Protein AF-A0A1U9K4M0-F1 (afdb_monomer)

pLDDT: mean 70.38, std 8.85, range [49.16, 86.69]

Foldseek 3Di:
DDVVVVVVVVVVVVVPPPPPPDQDPLNVVLVVLVVVLVVVLVVLVVCCVCCLQPVPQVVQQPPDDPNHGVSVVCVPVVVVVSVVVSVVVSVVVVVVSVVVSVVVVVVVD

InterPro domains:
  IPR019886 Sodium symporter small subunit [PF13937] (28-101)
  IPR019886 Sodium symporter small subunit [TIGR03647] (30-101)

Sequence (109 aa):
MNTRIASAFIFKREEEVSPVQTLDEKQTSYWKKNLSLIRNLLTIWALISIGGGILFAEPLSRVKFFGVSLSFWIAQQGAIIVFILLILFYAIRMEQLDQAYIRDVMEDR

Organism: NCBI:txid1471761

Structure (mmCIF, N/CA/C/O backbone):
data_AF-A0A1U9K4M0-F1
#
_entry.id   AF-A0A1U9K4M0-F1
#
loop_
_atom_site.group_PDB
_atom_site.id
_atom_site.type_symbol
_atom_site.label_atom_id
_atom_site.label_alt_id
_atom_site.label_comp_id
_atom_site.label_asym_id
_atom_site.label_entity_id
_atom_site.label_seq_id
_atom_site.pdbx_PDB_ins_code
_atom_site.Cartn_x
_atom_site.Cartn_y
_atom_site.Cartn_z
_atom_site.occupancy
_atom_site.B_iso_or_equiv
_atom_site.auth_seq_id
_atom_site.auth_comp_id
_atom_site.auth_asym_id
_atom_site.auth_atom_id
_atom_site.pdbx_PDB_model_num
ATOM 1 N N . MET A 1 1 ? -32.992 40.976 32.754 1.00 56.06 1 MET A N 1
ATOM 2 C CA . MET A 1 1 ? -32.755 39.539 32.493 1.00 56.06 1 MET A CA 1
ATOM 3 C C . MET A 1 1 ? -31.788 39.036 33.554 1.00 56.06 1 MET A C 1
ATOM 5 O O . MET A 1 1 ? -30.732 39.628 33.712 1.00 56.06 1 MET A O 1
ATOM 9 N N . ASN A 1 2 ? -32.215 38.085 34.384 1.00 54.56 2 ASN A N 1
ATOM 10 C CA . ASN A 1 2 ? -31.579 37.768 35.669 1.00 54.56 2 ASN A CA 1
ATOM 11 C C . ASN A 1 2 ? -30.301 36.929 35.452 1.00 54.56 2 ASN A C 1
ATOM 13 O O . ASN A 1 2 ? -30.370 35.886 34.803 1.00 54.56 2 ASN A O 1
ATOM 17 N N . THR A 1 3 ? -29.153 37.342 35.998 1.00 78.69 3 THR A N 1
ATOM 18 C CA . THR A 1 3 ? -27.836 36.675 35.832 1.00 78.69 3 THR A CA 1
ATOM 19 C C . THR A 1 3 ? -27.835 35.199 36.241 1.00 78.69 3 THR A C 1
ATOM 21 O O . THR A 1 3 ? -27.068 34.407 35.703 1.00 78.69 3 THR A O 1
ATOM 24 N N . ARG A 1 4 ? -28.756 34.800 37.124 1.00 75.38 4 ARG A N 1
ATOM 25 C CA . ARG A 1 4 ? -28.931 33.413 37.587 1.00 75.38 4 ARG A CA 1
ATOM 26 C C . ARG A 1 4 ? -29.459 32.461 36.503 1.00 75.38 4 ARG A C 1
ATOM 28 O O . ARG A 1 4 ? -29.170 31.272 36.544 1.00 75.38 4 ARG A O 1
ATOM 35 N N . ILE A 1 5 ? -30.218 32.973 35.529 1.00 72.06 5 ILE A N 1
ATOM 36 C CA . ILE A 1 5 ? -30.756 32.171 34.414 1.00 72.06 5 ILE A CA 1
ATOM 37 C C . ILE A 1 5 ? -29.635 31.867 33.408 1.00 72.06 5 ILE A C 1
ATOM 39 O O . ILE A 1 5 ? -29.537 30.753 32.904 1.00 72.06 5 ILE A O 1
ATOM 43 N N . ALA A 1 6 ? -28.753 32.844 33.161 1.00 74.75 6 ALA A N 1
ATOM 44 C CA . ALA A 1 6 ? -27.608 32.685 32.268 1.00 74.75 6 ALA A CA 1
ATOM 45 C C . ALA A 1 6 ? -26.584 31.684 32.828 1.00 74.75 6 ALA A C 1
ATOM 47 O O . ALA A 1 6 ? -26.130 30.813 32.095 1.00 74.75 6 ALA A O 1
ATOM 48 N N . SER A 1 7 ? -26.280 31.739 34.131 1.00 76.12 7 SER A N 1
ATOM 49 C CA . SER A 1 7 ? -25.374 30.768 34.758 1.00 76.12 7 SER A CA 1
ATOM 50 C C . SER A 1 7 ? -25.948 29.350 34.766 1.00 76.12 7 SER A C 1
ATOM 52 O O . SER A 1 7 ? -25.207 28.413 34.512 1.00 76.12 7 SER A O 1
ATOM 54 N N . ALA A 1 8 ? -27.257 29.176 34.990 1.00 77.88 8 ALA A N 1
ATOM 55 C CA . ALA A 1 8 ? -27.899 27.857 34.955 1.00 77.88 8 ALA A CA 1
ATOM 56 C C . ALA A 1 8 ? -27.948 27.255 33.539 1.00 77.88 8 ALA A C 1
ATOM 58 O O . ALA A 1 8 ? -27.785 26.050 33.377 1.00 77.88 8 ALA A O 1
ATOM 59 N N . PHE A 1 9 ? -28.138 28.085 32.508 1.00 75.19 9 PHE A N 1
ATOM 60 C CA . PHE A 1 9 ? -28.141 27.649 31.109 1.00 75.19 9 PHE A CA 1
ATOM 61 C C . PHE A 1 9 ? -26.739 27.277 30.605 1.00 75.19 9 PHE A C 1
ATOM 63 O O . PHE A 1 9 ? -26.584 26.289 29.894 1.00 75.19 9 PHE A O 1
ATOM 70 N N . ILE A 1 10 ? -25.714 28.041 31.001 1.00 72.06 10 ILE A N 1
ATOM 71 C CA . ILE A 1 10 ? -24.311 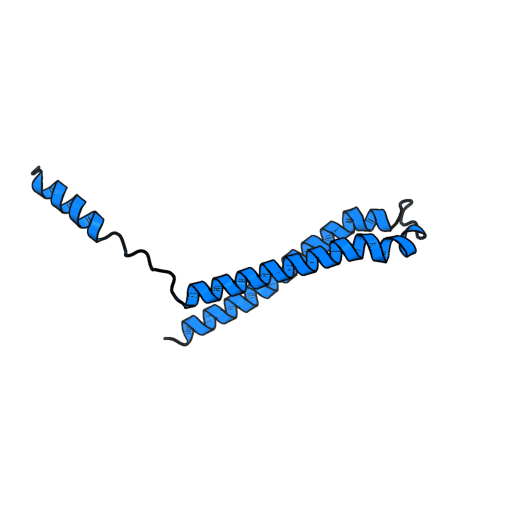27.729 30.693 1.00 72.06 10 ILE A CA 1
ATOM 72 C C . ILE A 1 10 ? -23.843 26.492 31.471 1.00 72.06 10 ILE A C 1
ATOM 74 O O . ILE A 1 10 ? -23.248 25.605 30.875 1.00 72.06 10 ILE A O 1
ATOM 78 N N . PHE A 1 11 ? -24.185 26.383 32.757 1.00 78.19 11 PHE A N 1
ATOM 79 C CA . PHE A 1 11 ? -23.852 25.219 33.584 1.00 78.19 11 PHE A CA 1
ATOM 80 C C . PHE A 1 11 ? -24.506 23.931 33.060 1.00 78.19 11 PHE A C 1
ATOM 82 O O . PHE A 1 11 ? -23.840 22.914 32.907 1.00 78.19 11 PHE A O 1
ATOM 89 N N . LYS A 1 12 ? -25.790 23.988 32.673 1.00 77.00 12 LYS A N 1
ATOM 90 C CA . LYS A 1 12 ? -26.494 22.838 32.084 1.00 77.00 12 LYS A CA 1
ATOM 91 C C . LYS A 1 12 ? -25.936 22.423 30.716 1.00 77.00 12 LYS A C 1
ATOM 93 O O . LYS A 1 12 ? -26.017 21.255 30.355 1.00 77.00 12 LYS A O 1
ATOM 98 N N . ARG A 1 13 ? -25.357 23.359 29.957 1.00 76.25 13 ARG A N 1
ATOM 99 C CA . ARG A 1 13 ? -24.711 23.067 28.670 1.00 76.25 13 ARG A CA 1
ATOM 100 C C . ARG A 1 13 ? -23.414 22.267 28.833 1.00 76.25 13 ARG A C 1
ATOM 102 O O . ARG A 1 13 ? -23.088 21.519 27.921 1.00 76.25 13 ARG A O 1
ATOM 109 N N . GLU A 1 14 ? -22.700 22.399 29.952 1.00 72.75 14 GLU A N 1
ATOM 110 C CA . GLU A 1 14 ? -21.505 21.583 30.223 1.00 72.75 14 GLU A CA 1
ATOM 111 C C . GLU A 1 14 ? -21.852 20.152 30.663 1.00 72.75 14 GLU A C 1
ATOM 113 O O . GLU A 1 14 ? -21.143 19.223 30.293 1.00 72.75 14 GLU A O 1
ATOM 118 N N . GLU A 1 15 ? -22.974 19.947 31.362 1.00 71.50 15 GLU A N 1
ATOM 119 C CA . GLU A 1 15 ? -23.471 18.605 31.724 1.00 71.50 15 GLU A CA 1
ATOM 120 C C . GLU A 1 15 ? -24.010 17.809 30.519 1.00 71.50 15 GLU A C 1
ATOM 122 O O . GLU A 1 15 ? -23.944 16.582 30.512 1.00 71.50 15 GLU A O 1
ATOM 127 N N . GLU A 1 16 ? -24.516 18.488 29.482 1.00 69.12 16 GLU A N 1
ATOM 128 C CA . GLU A 1 16 ? -24.953 17.864 28.220 1.00 69.12 16 GLU A CA 1
ATOM 129 C C . GLU A 1 16 ? -23.816 17.622 27.211 1.00 69.12 16 GLU A C 1
ATOM 131 O O . GLU A 1 16 ? -24.057 17.136 26.099 1.00 69.12 16 GLU A O 1
ATOM 136 N N . VAL A 1 17 ? -22.564 17.923 27.572 1.00 66.06 17 VAL A N 1
ATOM 137 C CA . VAL A 1 17 ? -21.412 17.483 26.781 1.00 66.06 17 VAL A CA 1
ATOM 138 C C . VAL A 1 17 ? -21.333 15.967 26.916 1.00 66.06 17 VAL A C 1
ATOM 140 O O . VAL A 1 17 ? -20.963 15.430 27.957 1.00 66.06 17 VAL A O 1
ATOM 143 N N . SER A 1 18 ? -21.749 15.283 25.850 1.00 59.16 18 SER A N 1
ATOM 144 C CA . SER A 1 18 ? -21.810 13.825 25.774 1.00 59.16 18 SER A CA 1
ATOM 145 C C . SER A 1 18 ? -20.514 13.199 26.302 1.00 59.16 18 SER A C 1
ATOM 147 O O . SER A 1 18 ? -19.436 13.664 25.916 1.00 59.16 18 SER A O 1
ATOM 149 N N . PRO A 1 19 ? -20.581 12.153 27.152 1.00 62.47 19 PRO A N 1
ATOM 150 C CA . PRO A 1 19 ? -19.382 11.465 27.604 1.00 62.47 19 PRO A CA 1
ATOM 151 C C . PRO A 1 19 ? -18.605 11.032 26.364 1.00 62.47 19 PRO A C 1
ATOM 153 O O . PRO A 1 19 ? -19.162 10.381 25.477 1.00 62.47 19 PRO A O 1
ATOM 156 N N . VAL A 1 20 ? -17.338 11.441 26.275 1.00 60.38 20 VAL A N 1
ATOM 157 C CA . VAL A 1 20 ? -16.423 10.942 25.247 1.00 60.38 20 VAL A CA 1
ATOM 158 C C . VAL A 1 20 ? -16.482 9.425 25.349 1.00 60.38 20 VAL A C 1
ATOM 160 O O . VAL A 1 20 ? -16.053 8.869 26.359 1.00 60.38 20 VAL A O 1
ATOM 163 N N . GLN A 1 21 ? -17.086 8.770 24.352 1.00 63.84 21 GLN A N 1
ATOM 164 C CA . GLN A 1 21 ? -17.144 7.316 24.292 1.00 63.84 21 GLN A CA 1
ATOM 165 C C . GLN A 1 21 ? -15.699 6.817 24.332 1.00 63.84 21 GLN A C 1
ATOM 167 O O . GLN A 1 21 ? -14.934 6.998 23.384 1.00 63.84 21 GLN A O 1
ATOM 172 N N . THR A 1 22 ? -15.286 6.280 25.476 1.00 63.50 22 THR A N 1
ATOM 173 C CA . THR A 1 22 ? -13.979 5.656 25.636 1.00 63.50 22 THR A CA 1
ATOM 174 C C . THR A 1 22 ? -13.959 4.445 24.719 1.00 63.50 22 THR A C 1
ATOM 176 O O . THR A 1 22 ? -14.898 3.657 24.774 1.00 63.50 22 THR A O 1
ATOM 179 N N . LEU A 1 23 ? -12.932 4.350 23.869 1.00 57.09 23 LEU A N 1
ATOM 180 C CA . LEU A 1 23 ? -12.786 3.368 22.789 1.00 57.09 23 LEU A CA 1
ATOM 181 C C . LEU A 1 23 ? -13.400 2.008 23.150 1.00 57.09 23 LEU A C 1
ATOM 183 O O . LEU A 1 23 ? -12.833 1.260 23.945 1.00 57.09 23 LEU A O 1
ATOM 187 N N . ASP A 1 24 ? -14.553 1.711 22.555 1.00 69.69 24 ASP A N 1
ATOM 188 C CA . ASP A 1 24 ? -15.246 0.437 22.718 1.00 69.69 24 ASP A CA 1
ATOM 189 C C . ASP A 1 24 ? -14.320 -0.697 22.230 1.00 69.69 24 ASP A C 1
ATOM 191 O O . ASP A 1 24 ? -13.544 -0.512 21.280 1.00 69.69 24 ASP A O 1
ATOM 195 N N . GLU A 1 25 ? -14.347 -1.880 22.851 1.00 60.81 25 GLU A N 1
ATOM 196 C CA . GLU A 1 25 ? -13.433 -2.986 22.495 1.00 60.81 25 GLU A CA 1
ATOM 197 C C . GLU A 1 25 ? -13.517 -3.331 20.992 1.00 60.81 25 GLU A C 1
ATOM 199 O O . GLU A 1 25 ? -12.511 -3.660 20.343 1.00 60.81 25 GLU A O 1
ATOM 204 N N . LYS A 1 26 ? -14.702 -3.126 20.399 1.00 59.75 26 LYS A N 1
ATOM 205 C CA . LYS A 1 26 ? -14.976 -3.261 18.962 1.00 59.75 26 LYS A CA 1
ATOM 206 C C . LYS A 1 26 ? -14.204 -2.248 18.098 1.00 59.75 26 LYS A C 1
ATOM 208 O O . LYS A 1 26 ? -13.682 -2.631 17.047 1.00 59.75 26 LYS A O 1
ATOM 213 N N . GLN A 1 27 ? -14.032 -0.995 18.532 1.00 64.31 27 GLN A N 1
ATOM 214 C CA . GLN A 1 27 ? -13.256 0.022 17.797 1.00 64.31 27 GLN A CA 1
ATOM 215 C C . GLN A 1 27 ? -11.760 -0.321 17.751 1.00 64.31 27 GLN A C 1
ATOM 217 O O . GLN A 1 27 ? -11.099 -0.124 16.727 1.00 64.31 27 GLN A O 1
ATOM 222 N N . THR A 1 28 ? -11.225 -0.906 18.825 1.00 64.12 28 THR A N 1
ATOM 223 C CA . THR A 1 28 ? -9.813 -1.318 18.893 1.00 64.12 28 THR A CA 1
ATOM 224 C C . THR A 1 28 ? -9.521 -2.496 17.956 1.00 64.12 28 THR A C 1
ATOM 226 O O . THR A 1 28 ? -8.476 -2.537 17.296 1.00 64.12 28 THR A O 1
ATOM 229 N N . SER A 1 29 ? -10.457 -3.445 17.849 1.00 65.50 29 SER A N 1
ATOM 230 C CA . SER A 1 29 ? -10.388 -4.553 16.884 1.00 65.50 29 SER A CA 1
ATOM 231 C C . SER A 1 29 ? -10.425 -4.048 15.436 1.00 65.50 29 SER A C 1
ATOM 233 O O . SER A 1 29 ? -9.622 -4.478 14.601 1.00 65.50 29 SER A O 1
ATOM 235 N N . TYR A 1 30 ? -11.286 -3.066 15.150 1.00 64.00 30 TYR A N 1
ATOM 236 C CA . TYR A 1 30 ? -11.384 -2.445 13.828 1.00 64.00 30 TYR A CA 1
ATOM 237 C C . TYR A 1 30 ? -10.090 -1.721 13.430 1.00 64.00 30 TYR A C 1
ATOM 239 O O . TYR A 1 30 ? -9.568 -1.912 12.328 1.00 64.00 30 TYR A O 1
ATOM 247 N N . TRP A 1 31 ? -9.500 -0.974 14.365 1.00 67.31 31 TRP A N 1
ATOM 248 C CA . TRP A 1 31 ? -8.228 -0.284 14.157 1.00 67.31 31 TRP A CA 1
ATOM 249 C C . TRP A 1 31 ? -7.077 -1.246 13.828 1.00 67.31 31 TRP A C 1
ATOM 251 O O . TRP A 1 31 ? -6.338 -1.032 12.863 1.00 67.31 31 TRP A O 1
ATOM 261 N N . LYS A 1 32 ? -6.954 -2.358 14.568 1.00 71.38 32 LYS A N 1
ATOM 262 C CA . LYS A 1 32 ? -5.931 -3.389 14.302 1.00 71.38 32 LYS A CA 1
ATOM 263 C C . LYS A 1 32 ? -6.090 -4.021 12.917 1.00 71.38 32 LYS A C 1
ATOM 265 O O . LYS A 1 32 ? -5.090 -4.288 12.247 1.00 71.38 32 LYS A O 1
ATOM 270 N N . LYS A 1 33 ? -7.328 -4.245 12.468 1.00 72.38 33 LYS A N 1
ATOM 271 C CA . LYS A 1 33 ? -7.617 -4.780 11.129 1.00 72.38 33 LYS A CA 1
ATOM 272 C C . LYS A 1 33 ? -7.196 -3.803 10.028 1.00 72.38 33 LYS A C 1
ATOM 274 O O . LYS A 1 33 ? -6.530 -4.217 9.078 1.00 72.38 33 LYS A O 1
ATOM 279 N N . ASN A 1 34 ? -7.488 -2.513 10.192 1.00 71.25 34 ASN A N 1
ATOM 280 C CA . ASN A 1 34 ? -7.078 -1.482 9.236 1.00 71.25 34 ASN A CA 1
ATOM 281 C C . ASN A 1 34 ? -5.542 -1.351 9.167 1.00 71.25 34 ASN A C 1
ATOM 283 O O . ASN A 1 34 ? -4.955 -1.274 8.089 1.00 71.25 34 ASN A O 1
ATOM 287 N N . LEU A 1 35 ? -4.860 -1.459 10.313 1.00 76.06 35 LEU A N 1
ATOM 288 C CA . LEU A 1 35 ? -3.397 -1.475 10.369 1.00 76.06 35 LEU A CA 1
ATOM 289 C C . LEU A 1 35 ? -2.791 -2.702 9.658 1.00 76.06 35 LEU A C 1
ATOM 291 O O . LEU A 1 35 ? -1.751 -2.592 9.009 1.00 76.06 35 LEU A O 1
ATOM 295 N N . SER A 1 36 ? -3.454 -3.861 9.719 1.00 76.75 36 SER A N 1
ATOM 296 C CA . SER A 1 36 ? -3.046 -5.069 8.986 1.00 76.75 36 SER A CA 1
ATOM 297 C C . SER A 1 36 ? -3.163 -4.894 7.465 1.00 76.75 36 SER A C 1
ATOM 299 O O . SER A 1 36 ? -2.292 -5.361 6.727 1.00 76.75 36 SER A O 1
ATOM 301 N N . LEU A 1 37 ? -4.183 -4.168 6.985 1.00 75.62 37 LEU A N 1
ATOM 302 C CA . LEU A 1 37 ? -4.299 -3.804 5.568 1.00 75.62 37 LEU A CA 1
ATOM 303 C C . LEU A 1 37 ? -3.138 -2.918 5.120 1.00 75.62 37 LEU A C 1
ATOM 305 O O . LEU A 1 37 ? -2.487 -3.231 4.124 1.00 75.62 37 LEU A O 1
ATOM 309 N N . ILE A 1 38 ? -2.851 -1.854 5.876 1.00 78.81 38 ILE A N 1
ATOM 310 C CA . ILE A 1 38 ? -1.746 -0.932 5.581 1.00 78.81 38 ILE A CA 1
ATOM 311 C C . ILE A 1 38 ? -0.411 -1.686 5.586 1.00 78.81 38 ILE A C 1
ATOM 313 O O . ILE A 1 38 ? 0.391 -1.527 4.668 1.00 78.81 38 ILE A O 1
ATOM 317 N N . ARG A 1 39 ? -0.189 -2.571 6.569 1.00 80.56 39 ARG A N 1
ATOM 318 C CA . ARG A 1 39 ? 1.005 -3.426 6.633 1.00 80.56 39 ARG A CA 1
ATOM 319 C C . ARG A 1 39 ? 1.145 -4.289 5.380 1.00 80.56 39 ARG A C 1
ATOM 321 O O . ARG A 1 39 ? 2.224 -4.334 4.803 1.00 80.56 39 ARG A O 1
ATOM 328 N N . ASN A 1 40 ? 0.075 -4.955 4.946 1.00 78.81 40 ASN A N 1
ATOM 329 C CA . ASN A 1 40 ? 0.115 -5.793 3.746 1.00 78.81 40 ASN A CA 1
ATOM 330 C C . ASN A 1 40 ? 0.384 -4.958 2.485 1.00 78.81 40 ASN A C 1
ATOM 332 O O . ASN A 1 40 ? 1.145 -5.391 1.621 1.00 78.81 40 ASN A O 1
ATOM 336 N N . LEU A 1 41 ? -0.187 -3.752 2.400 1.00 79.12 41 LEU A N 1
ATOM 337 C CA . LEU A 1 41 ? 0.062 -2.818 1.303 1.00 79.12 41 LEU A CA 1
ATOM 338 C C . LEU A 1 41 ? 1.542 -2.417 1.243 1.00 79.12 41 LEU A C 1
ATOM 340 O O . LEU A 1 41 ? 2.149 -2.468 0.177 1.00 79.12 41 LEU A O 1
ATOM 344 N N . LEU A 1 42 ? 2.143 -2.111 2.397 1.00 82.19 42 LEU A N 1
ATOM 345 C CA . LEU A 1 42 ? 3.570 -1.806 2.523 1.00 82.19 42 LEU A CA 1
ATOM 346 C C . LEU A 1 42 ? 4.454 -3.004 2.161 1.00 82.19 42 LEU A C 1
ATOM 348 O O . LEU A 1 42 ? 5.470 -2.829 1.493 1.00 82.19 42 LEU A O 1
ATOM 352 N N . THR A 1 43 ? 4.070 -4.224 2.552 1.00 82.06 43 THR A N 1
ATOM 353 C CA . THR A 1 43 ? 4.798 -5.444 2.175 1.00 82.06 43 THR A CA 1
ATOM 354 C C . THR A 1 43 ? 4.783 -5.660 0.664 1.00 82.06 43 THR A C 1
ATOM 356 O O . THR A 1 43 ? 5.834 -5.901 0.077 1.00 82.06 43 THR A O 1
ATOM 359 N N . ILE A 1 44 ? 3.622 -5.540 0.014 1.00 80.06 44 ILE A N 1
ATOM 360 C CA . ILE A 1 44 ? 3.502 -5.707 -1.443 1.00 80.06 44 ILE A CA 1
ATOM 361 C C . ILE A 1 44 ? 4.266 -4.599 -2.168 1.00 80.06 44 ILE A C 1
ATOM 363 O O . ILE A 1 44 ? 5.022 -4.878 -3.095 1.00 80.06 44 ILE A O 1
ATOM 367 N N . TRP A 1 45 ? 4.124 -3.354 -1.720 1.00 82.19 45 TRP A N 1
ATOM 368 C CA . TRP A 1 45 ? 4.863 -2.225 -2.275 1.00 82.19 45 TRP A CA 1
ATOM 369 C C . TRP A 1 45 ? 6.383 -2.432 -2.183 1.00 82.19 45 TRP A C 1
ATOM 371 O O . TRP A 1 45 ? 7.091 -2.215 -3.168 1.00 82.19 45 TRP A O 1
ATOM 381 N N . ALA A 1 46 ? 6.885 -2.922 -1.045 1.00 81.94 46 ALA A N 1
ATOM 382 C CA . ALA A 1 46 ? 8.301 -3.238 -0.866 1.00 81.94 46 ALA A CA 1
ATOM 383 C C . ALA A 1 46 ? 8.749 -4.393 -1.777 1.00 81.94 46 ALA A C 1
ATOM 385 O O . ALA A 1 46 ? 9.777 -4.281 -2.443 1.00 81.94 46 ALA A O 1
ATOM 386 N N . LEU A 1 47 ? 7.960 -5.469 -1.870 1.00 79.19 47 LEU A N 1
ATOM 387 C CA . LEU A 1 47 ? 8.239 -6.600 -2.761 1.00 79.19 47 LEU A CA 1
ATOM 388 C C . LEU A 1 47 ? 8.303 -6.176 -4.228 1.00 79.19 47 LEU A C 1
ATOM 390 O O . LEU A 1 47 ? 9.183 -6.637 -4.947 1.00 79.19 47 LEU A O 1
ATOM 394 N N . ILE A 1 48 ? 7.412 -5.290 -4.676 1.00 74.12 48 ILE A N 1
ATOM 395 C CA . ILE A 1 48 ? 7.412 -4.808 -6.060 1.00 74.12 48 ILE A CA 1
ATOM 396 C C . ILE A 1 48 ? 8.558 -3.824 -6.304 1.00 74.12 48 ILE A C 1
ATOM 398 O O . ILE A 1 48 ? 9.216 -3.914 -7.337 1.00 74.12 48 ILE A O 1
ATOM 402 N N . SER A 1 49 ? 8.854 -2.934 -5.355 1.00 75.81 49 SER A N 1
ATOM 403 C CA . SER A 1 49 ? 9.984 -2.000 -5.474 1.00 75.81 49 SER A CA 1
ATOM 404 C C . SER A 1 49 ? 11.322 -2.744 -5.573 1.00 75.81 49 SER A C 1
ATOM 406 O O . SER A 1 49 ? 12.170 -2.398 -6.391 1.00 75.81 49 SER A O 1
ATOM 408 N N . ILE A 1 50 ? 11.489 -3.817 -4.792 1.00 72.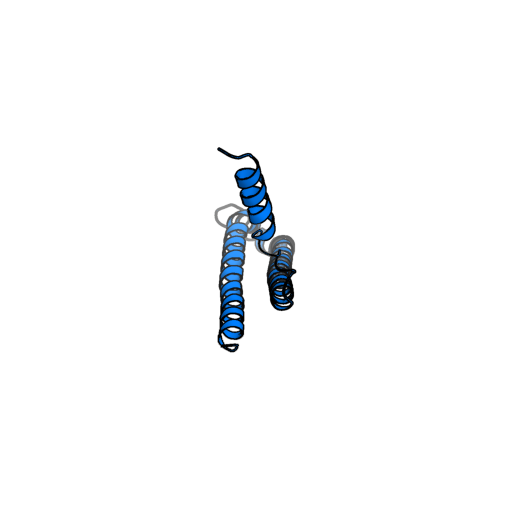62 50 ILE A N 1
ATOM 409 C CA . ILE A 1 50 ? 12.689 -4.666 -4.804 1.00 72.62 50 ILE A CA 1
ATOM 410 C C . ILE A 1 50 ? 12.682 -5.605 -6.025 1.00 72.62 50 ILE A C 1
ATOM 412 O O . ILE A 1 50 ? 13.679 -5.709 -6.739 1.00 72.62 50 ILE A O 1
ATOM 416 N N . GLY A 1 51 ? 11.557 -6.262 -6.315 1.00 69.75 51 GLY A N 1
ATOM 417 C CA . GLY A 1 51 ? 11.417 -7.245 -7.396 1.00 69.75 51 GLY A CA 1
ATOM 418 C C . GLY A 1 51 ? 11.443 -6.643 -8.804 1.00 69.75 51 GLY A C 1
ATOM 419 O O . GLY A 1 51 ? 12.049 -7.220 -9.707 1.00 69.75 51 GLY A O 1
ATOM 420 N N . GLY A 1 52 ? 10.848 -5.463 -8.989 1.00 65.06 52 GLY A N 1
ATOM 421 C CA . GLY A 1 52 ? 10.865 -4.718 -10.250 1.00 65.06 52 GLY A CA 1
ATOM 422 C C . GLY A 1 52 ? 12.210 -4.049 -10.543 1.00 65.06 52 GLY A C 1
ATOM 423 O O . GLY A 1 52 ? 12.570 -3.900 -11.708 1.00 65.06 52 GLY A O 1
ATOM 424 N N . GLY A 1 53 ? 12.971 -3.693 -9.502 1.00 60.47 53 GLY A N 1
ATOM 425 C CA . GLY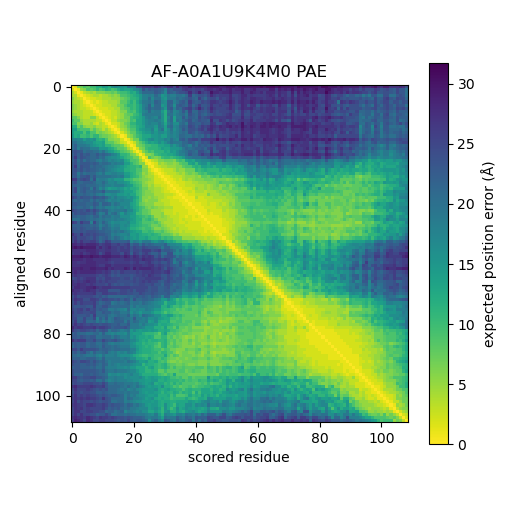 A 1 53 ? 14.280 -3.049 -9.634 1.00 60.47 53 GLY A CA 1
ATOM 426 C C . GLY A 1 53 ? 15.457 -4.014 -9.809 1.00 60.47 53 GLY A C 1
ATOM 427 O O . GLY A 1 53 ? 16.382 -3.697 -10.550 1.00 60.47 53 GLY A O 1
ATOM 428 N N . ILE A 1 54 ? 15.443 -5.180 -9.149 1.00 59.22 54 ILE A N 1
ATOM 429 C CA . ILE A 1 54 ? 16.628 -6.059 -9.051 1.00 59.22 54 ILE A CA 1
ATOM 430 C C . ILE A 1 54 ? 16.481 -7.356 -9.857 1.00 59.22 54 ILE A C 1
ATOM 432 O O . ILE A 1 54 ? 17.426 -7.769 -10.519 1.00 59.22 54 ILE A O 1
ATOM 436 N N . LEU A 1 55 ? 15.305 -7.993 -9.856 1.00 58.25 55 LEU A N 1
ATOM 437 C CA . LEU A 1 55 ? 15.129 -9.338 -10.431 1.00 58.25 55 LEU A CA 1
ATOM 438 C C . LEU A 1 55 ? 14.802 -9.318 -11.934 1.00 58.25 55 LEU A C 1
ATOM 440 O O . LEU A 1 55 ? 15.195 -10.216 -12.673 1.00 58.25 55 LEU A O 1
ATOM 444 N N . PHE A 1 56 ? 14.120 -8.269 -12.404 1.00 54.41 56 PHE A N 1
ATOM 445 C CA . PHE A 1 56 ? 13.762 -8.100 -13.819 1.00 54.41 56 PHE A CA 1
ATOM 446 C C . PHE A 1 56 ? 14.733 -7.210 -14.609 1.00 54.41 56 PHE A C 1
ATOM 448 O O . PHE A 1 56 ? 14.679 -7.209 -15.838 1.00 54.41 56 PHE A O 1
ATOM 455 N N . ALA A 1 57 ? 15.643 -6.484 -13.952 1.00 55.38 57 ALA A N 1
ATOM 456 C CA . ALA A 1 57 ? 16.542 -5.544 -14.624 1.00 55.38 57 ALA A CA 1
ATOM 457 C C . ALA A 1 57 ? 17.588 -6.229 -15.526 1.00 55.38 57 ALA A C 1
ATOM 459 O O . ALA A 1 57 ? 17.872 -5.723 -16.615 1.00 55.38 57 ALA A O 1
ATOM 460 N N . GLU A 1 58 ? 18.119 -7.388 -15.122 1.00 55.56 58 GLU A N 1
ATOM 461 C CA . GLU A 1 58 ? 19.162 -8.109 -15.868 1.00 55.56 58 GLU A CA 1
ATOM 462 C C . GLU A 1 58 ? 18.682 -8.759 -17.184 1.00 55.56 58 GLU A C 1
ATOM 464 O O . GLU A 1 58 ? 19.337 -8.547 -18.213 1.00 55.56 58 GLU A O 1
ATOM 469 N N . PRO A 1 59 ? 17.560 -9.512 -17.234 1.00 59.06 59 PRO A N 1
ATOM 470 C CA . PRO A 1 59 ? 17.087 -10.094 -18.492 1.00 59.06 59 PRO A CA 1
ATOM 471 C C . PRO A 1 59 ? 16.412 -9.070 -19.425 1.00 59.06 59 PRO A C 1
ATOM 473 O O . PRO A 1 59 ? 16.544 -9.194 -20.644 1.00 59.06 59 PRO A O 1
ATOM 476 N N . LEU A 1 60 ? 15.742 -8.029 -18.902 1.00 54.66 60 LEU A N 1
ATOM 477 C CA . LEU A 1 60 ? 15.015 -7.045 -19.728 1.00 54.66 60 LEU A CA 1
ATOM 478 C C . LEU A 1 60 ? 15.897 -5.933 -20.305 1.00 54.66 60 LEU A C 1
ATOM 480 O O . LEU A 1 60 ? 15.530 -5.357 -21.326 1.00 54.66 60 LEU A O 1
ATOM 484 N N . SER A 1 61 ? 17.068 -5.653 -19.722 1.00 54.19 61 SER A N 1
ATOM 485 C CA . SER A 1 61 ? 18.025 -4.683 -20.287 1.00 54.19 61 SER A CA 1
ATOM 486 C C . SER A 1 61 ? 18.487 -5.070 -21.705 1.00 54.19 61 SER A C 1
ATOM 488 O O . SER A 1 61 ? 18.832 -4.210 -22.516 1.00 54.19 61 SER A O 1
ATOM 490 N N . ARG A 1 62 ? 18.425 -6.365 -22.053 1.00 58.78 62 ARG A N 1
ATOM 491 C CA . ARG A 1 62 ? 18.766 -6.864 -23.397 1.00 58.78 62 ARG A CA 1
ATOM 492 C C . ARG A 1 62 ? 17.659 -6.652 -24.431 1.00 58.78 62 ARG A C 1
ATOM 494 O O . ARG A 1 62 ? 17.947 -6.683 -25.624 1.00 58.78 62 ARG A O 1
ATOM 501 N N . VAL A 1 63 ? 16.414 -6.429 -24.004 1.00 62.28 63 VAL A N 1
ATOM 502 C CA . VAL A 1 63 ? 15.263 -6.265 -24.900 1.00 62.28 63 VAL A CA 1
ATOM 503 C C . VAL A 1 63 ? 14.916 -4.782 -24.987 1.00 62.28 63 VAL A C 1
ATOM 505 O O . VAL A 1 63 ? 14.401 -4.179 -24.046 1.00 62.28 63 VAL A O 1
ATOM 508 N N . LYS A 1 64 ? 15.219 -4.170 -26.135 1.00 64.44 64 LYS A N 1
ATOM 509 C CA . LYS A 1 64 ? 14.832 -2.785 -26.417 1.00 64.44 64 LYS A CA 1
ATOM 510 C C . LYS A 1 64 ? 13.373 -2.756 -26.850 1.00 64.44 64 LYS A C 1
ATOM 512 O O . LYS A 1 64 ? 13.021 -3.350 -27.866 1.00 64.44 64 LYS A O 1
ATOM 517 N N . PHE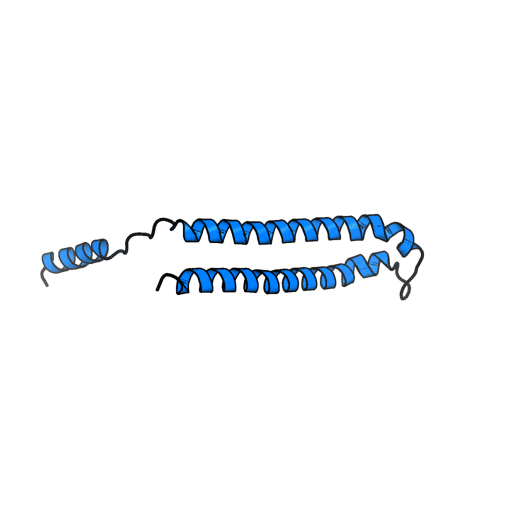 A 1 65 ? 12.540 -2.042 -26.105 1.00 65.81 65 PHE A N 1
ATOM 518 C CA . PHE A 1 65 ? 11.149 -1.798 -26.468 1.00 65.81 65 PHE A CA 1
ATOM 519 C C . PHE A 1 65 ? 11.041 -0.347 -26.932 1.00 65.81 65 PHE A C 1
ATOM 521 O O . PHE A 1 65 ? 11.415 0.566 -26.200 1.00 65.81 65 PHE A O 1
ATOM 528 N N . PHE A 1 66 ? 10.602 -0.121 -28.173 1.00 67.25 66 PHE A N 1
ATOM 529 C CA . PHE A 1 66 ? 10.450 1.231 -28.736 1.00 67.25 66 PHE A CA 1
ATOM 530 C C . PHE A 1 66 ? 11.730 2.106 -28.759 1.00 67.25 66 PHE A C 1
ATOM 532 O O . PHE A 1 66 ? 11.651 3.325 -28.870 1.00 67.25 66 PHE A O 1
ATOM 539 N N . GLY A 1 67 ? 12.922 1.500 -28.678 1.00 70.88 67 GLY A N 1
ATOM 540 C CA . GLY A 1 67 ? 14.209 2.215 -28.679 1.00 70.88 67 GLY A CA 1
ATOM 541 C C . GLY A 1 67 ? 14.765 2.566 -27.292 1.00 70.88 67 GLY A C 1
ATOM 542 O O . GLY A 1 67 ? 15.902 3.024 -27.204 1.00 70.88 67 GLY A O 1
ATOM 543 N N . VAL A 1 68 ? 14.026 2.276 -26.215 1.00 69.38 68 VAL A N 1
ATOM 544 C CA . VAL A 1 68 ? 14.466 2.422 -24.816 1.00 69.38 68 VAL A CA 1
ATOM 545 C C . VAL A 1 68 ? 14.567 1.058 -24.128 1.00 69.38 68 VAL A C 1
ATOM 547 O O . VAL A 1 68 ? 13.953 0.078 -24.559 1.00 69.38 68 VAL A O 1
ATOM 550 N N . SER A 1 69 ? 15.375 0.960 -23.070 1.00 71.94 69 SER A N 1
ATOM 551 C CA . SER A 1 69 ? 15.475 -0.275 -22.283 1.00 71.94 69 SER A CA 1
ATOM 552 C C . SER A 1 69 ? 14.115 -0.593 -21.664 1.00 71.94 69 SER A C 1
ATOM 554 O O . SER A 1 69 ? 13.512 0.269 -21.027 1.00 71.94 69 SER A O 1
ATOM 556 N N . LEU A 1 70 ? 13.628 -1.826 -21.808 1.00 72.38 70 LEU A N 1
ATOM 557 C CA . LEU A 1 70 ? 12.335 -2.239 -21.247 1.00 72.38 70 LEU A CA 1
ATOM 558 C C . LEU A 1 70 ? 12.286 -2.059 -19.715 1.00 72.38 70 LEU A C 1
ATOM 560 O O . LEU A 1 70 ? 11.250 -1.703 -19.160 1.00 72.38 70 LEU A O 1
ATOM 564 N N . SER A 1 71 ? 13.436 -2.176 -19.048 1.00 70.62 71 SER A N 1
ATOM 565 C CA . SER A 1 71 ? 13.628 -1.840 -17.633 1.00 70.62 71 SER A CA 1
ATOM 566 C C . SER A 1 71 ? 13.239 -0.388 -17.310 1.00 70.62 71 SER A C 1
ATOM 568 O O . SER A 1 71 ? 12.644 -0.123 -16.271 1.00 70.62 71 SER A O 1
ATOM 570 N N . PHE A 1 72 ? 13.524 0.553 -18.217 1.00 73.00 72 PHE A N 1
ATOM 571 C CA . PHE A 1 72 ? 13.169 1.966 -18.067 1.00 73.00 72 PHE A CA 1
ATOM 572 C C . PHE A 1 72 ? 11.662 2.200 -18.251 1.00 73.00 72 PHE A C 1
ATOM 574 O O . PHE A 1 72 ? 11.055 2.966 -17.508 1.00 73.00 72 PHE A O 1
ATOM 581 N N . TRP A 1 73 ? 11.029 1.490 -19.191 1.00 76.81 73 TRP A N 1
ATOM 582 C CA . TRP A 1 73 ? 9.577 1.558 -19.389 1.00 76.81 73 TRP A CA 1
ATOM 583 C C . TRP A 1 73 ? 8.805 1.033 -18.169 1.00 76.81 73 TRP A C 1
ATOM 585 O O . TRP A 1 73 ? 7.847 1.667 -17.727 1.00 76.81 73 TRP A O 1
ATOM 595 N N . ILE A 1 74 ? 9.255 -0.076 -17.570 1.00 74.50 74 ILE A N 1
ATOM 596 C CA . ILE A 1 74 ? 8.663 -0.612 -16.333 1.00 74.50 74 ILE A CA 1
ATOM 597 C C . ILE A 1 74 ? 8.903 0.337 -15.152 1.00 74.50 74 ILE A C 1
ATOM 599 O O . ILE A 1 74 ? 7.995 0.537 -14.349 1.00 74.50 74 ILE A O 1
ATOM 603 N N . ALA A 1 75 ? 10.074 0.974 -15.067 1.00 76.31 75 ALA A N 1
ATOM 604 C CA . ALA A 1 75 ? 10.349 1.943 -14.009 1.00 76.31 75 ALA A CA 1
ATOM 605 C C . ALA A 1 75 ? 9.354 3.119 -14.009 1.00 76.31 75 ALA A C 1
ATOM 607 O O . ALA A 1 75 ? 8.997 3.614 -12.945 1.00 76.31 75 ALA A O 1
ATOM 608 N N . GLN A 1 76 ? 8.881 3.544 -15.186 1.00 76.00 76 GLN A N 1
ATOM 609 C CA . GLN A 1 76 ? 7.985 4.694 -15.324 1.00 76.00 76 GLN A CA 1
ATOM 610 C C . GLN A 1 76 ? 6.503 4.284 -15.397 1.00 76.00 76 GLN A C 1
ATOM 612 O O . GLN A 1 76 ? 5.709 4.651 -14.533 1.00 76.00 76 GLN A O 1
ATOM 617 N N . GLN A 1 77 ? 6.129 3.489 -16.404 1.00 80.50 77 GLN A N 1
ATOM 618 C CA . GLN A 1 77 ? 4.742 3.074 -16.642 1.00 80.50 77 GLN A CA 1
ATOM 619 C C . GLN A 1 77 ? 4.360 1.807 -15.868 1.00 80.50 77 GLN A C 1
ATOM 621 O O . GLN A 1 77 ? 3.204 1.618 -15.492 1.00 80.50 77 GLN A O 1
ATOM 626 N N . GLY A 1 78 ? 5.329 0.946 -15.559 1.00 80.81 78 GLY A N 1
ATOM 627 C CA . GLY A 1 78 ? 5.087 -0.193 -14.673 1.00 80.81 78 GLY A CA 1
ATOM 628 C C . GLY A 1 78 ? 4.766 0.256 -13.245 1.00 80.81 78 GLY A C 1
ATOM 629 O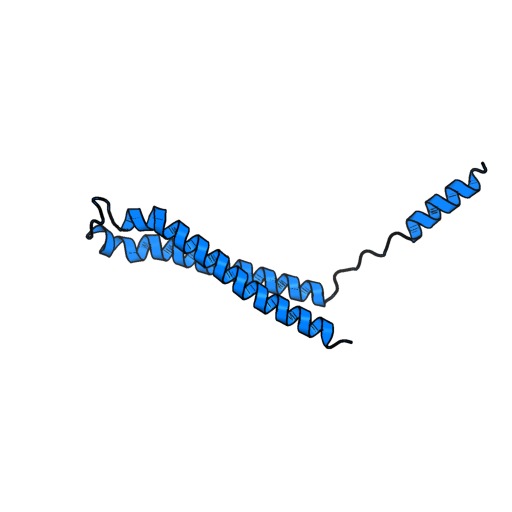 O . GLY A 1 78 ? 3.856 -0.296 -12.629 1.00 80.81 78 GLY A O 1
ATOM 630 N N . ALA A 1 79 ? 5.427 1.309 -12.751 1.00 81.00 79 ALA A N 1
ATOM 631 C CA . ALA A 1 79 ? 5.164 1.866 -11.425 1.00 81.00 79 ALA A CA 1
ATOM 632 C C . ALA A 1 79 ? 3.715 2.357 -11.268 1.00 81.00 79 ALA A C 1
ATOM 634 O O . ALA A 1 79 ? 3.087 2.082 -10.245 1.00 81.00 79 ALA A O 1
ATOM 635 N N . ILE A 1 80 ? 3.151 3.024 -12.282 1.00 85.06 80 ILE A N 1
ATOM 636 C CA . ILE A 1 80 ? 1.769 3.513 -12.197 1.00 85.06 80 ILE A CA 1
ATOM 637 C C . ILE A 1 80 ? 0.737 2.382 -12.269 1.00 85.06 80 ILE A C 1
ATOM 639 O O . ILE A 1 80 ? -0.234 2.400 -11.516 1.00 85.06 80 ILE A O 1
ATOM 643 N N . ILE A 1 81 ? 0.964 1.352 -13.093 1.00 83.88 81 ILE A N 1
ATOM 644 C CA . ILE A 1 81 ? 0.084 0.171 -13.154 1.00 83.88 81 ILE A CA 1
ATOM 645 C C . ILE A 1 81 ? 0.089 -0.566 -11.811 1.00 83.88 81 ILE A C 1
ATOM 647 O O . ILE A 1 81 ? -0.968 -0.907 -11.280 1.00 83.88 81 ILE A O 1
ATOM 651 N N . VAL A 1 82 ? 1.274 -0.762 -11.229 1.00 81.62 82 VAL A N 1
ATOM 652 C CA . VAL A 1 82 ? 1.441 -1.338 -9.889 1.00 81.62 82 VAL A CA 1
ATOM 653 C C . VAL A 1 82 ? 0.686 -0.523 -8.845 1.00 81.62 82 VAL A C 1
ATOM 655 O O . VAL A 1 82 ? -0.022 -1.089 -8.013 1.00 81.62 82 VAL A O 1
ATOM 658 N N . PHE A 1 83 ? 0.811 0.802 -8.896 1.00 82.12 83 PHE A N 1
ATOM 659 C CA . PHE A 1 83 ? 0.145 1.701 -7.963 1.00 82.12 83 PHE A CA 1
ATOM 660 C C . PHE A 1 83 ? -1.384 1.585 -8.044 1.00 82.12 83 PHE A C 1
ATOM 662 O O . PHE A 1 83 ? -2.046 1.457 -7.016 1.00 82.12 83 PHE A O 1
ATOM 669 N N . ILE A 1 84 ? -1.949 1.532 -9.253 1.00 86.69 84 ILE A N 1
ATOM 670 C CA . ILE A 1 84 ? -3.392 1.325 -9.459 1.00 86.69 84 ILE A CA 1
ATOM 671 C C . ILE A 1 84 ? -3.835 -0.043 -8.920 1.00 86.69 84 ILE A C 1
ATOM 673 O O . ILE A 1 84 ? -4.850 -0.126 -8.228 1.00 86.69 84 ILE A O 1
A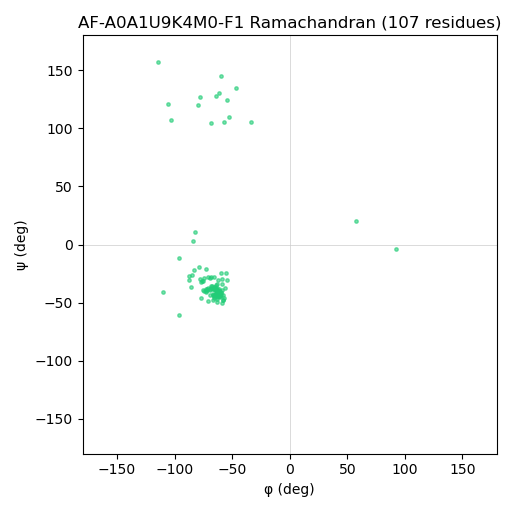TOM 677 N N . LEU A 1 85 ? -3.073 -1.111 -9.182 1.00 83.31 85 LEU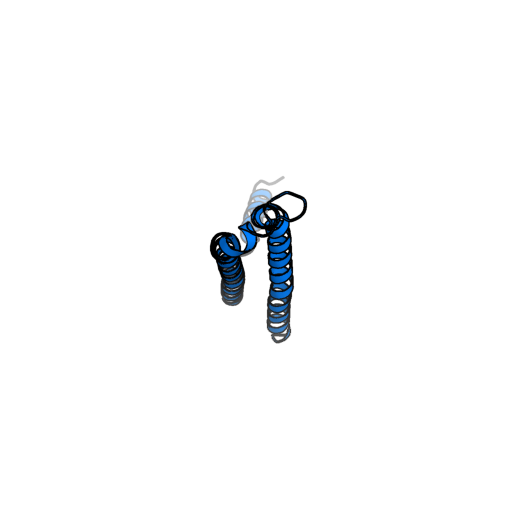 A N 1
ATOM 678 C CA . LEU A 1 85 ? -3.374 -2.451 -8.665 1.00 83.31 85 LEU A CA 1
ATOM 679 C C . LEU A 1 85 ? -3.362 -2.500 -7.131 1.00 83.31 85 LEU A C 1
ATOM 681 O O . LEU A 1 85 ? -4.236 -3.130 -6.539 1.00 83.31 85 LEU A O 1
ATOM 685 N N . LEU A 1 86 ? -2.415 -1.814 -6.485 1.00 82.69 86 LEU A N 1
ATOM 686 C CA . LEU A 1 86 ? -2.357 -1.669 -5.026 1.00 82.69 86 LEU A CA 1
ATOM 687 C C . LEU A 1 86 ? -3.615 -0.979 -4.478 1.00 82.69 86 LEU A C 1
ATOM 689 O O . LEU A 1 86 ? -4.188 -1.454 -3.496 1.00 82.69 86 LEU A O 1
ATOM 693 N N . ILE A 1 87 ? -4.075 0.096 -5.125 1.00 83.56 87 ILE A N 1
ATOM 694 C CA . ILE A 1 87 ? -5.296 0.814 -4.723 1.00 83.56 87 ILE A CA 1
ATOM 695 C C . ILE A 1 87 ? -6.540 -0.066 -4.904 1.00 83.56 87 ILE A C 1
ATOM 697 O O . ILE A 1 87 ? -7.361 -0.152 -3.992 1.00 83.56 87 ILE A O 1
ATOM 701 N N . LEU A 1 88 ? -6.679 -0.758 -6.040 1.00 82.31 88 LEU A N 1
ATOM 702 C CA . LEU A 1 88 ? -7.808 -1.667 -6.280 1.00 82.31 88 LEU A CA 1
ATOM 703 C C . LEU A 1 88 ? -7.821 -2.832 -5.284 1.00 82.31 88 LEU A C 1
ATOM 705 O O . LEU A 1 88 ? -8.869 -3.174 -4.741 1.00 82.31 88 LEU A O 1
ATOM 709 N N . PHE A 1 89 ? -6.656 -3.417 -4.999 1.00 81.38 89 PHE A N 1
ATOM 710 C CA . PHE A 1 89 ? -6.530 -4.477 -4.004 1.00 81.38 89 PHE A CA 1
ATOM 711 C C . PHE A 1 89 ? -6.931 -3.996 -2.605 1.00 81.38 89 PHE A C 1
ATOM 713 O O . PHE A 1 89 ? -7.639 -4.707 -1.890 1.00 81.38 89 PHE A O 1
ATOM 720 N N . TYR A 1 90 ? -6.517 -2.784 -2.224 1.00 79.12 90 TYR A N 1
ATOM 721 C CA . TYR A 1 90 ? -6.964 -2.152 -0.986 1.00 79.12 90 TYR A CA 1
ATOM 722 C C . TYR A 1 90 ? -8.488 -1.996 -0.953 1.00 79.12 90 TYR A C 1
ATOM 724 O O . TYR A 1 90 ? -9.103 -2.436 0.015 1.00 79.12 90 TYR A O 1
ATOM 732 N N . ALA A 1 91 ? -9.096 -1.443 -2.008 1.00 78.06 91 ALA A N 1
ATOM 733 C CA . ALA A 1 91 ? -10.538 -1.198 -2.069 1.00 78.06 91 ALA A CA 1
ATOM 734 C C . ALA A 1 91 ? -11.354 -2.491 -1.889 1.00 78.06 91 ALA A C 1
ATOM 736 O O . ALA A 1 91 ? -12.231 -2.552 -1.030 1.00 78.06 91 ALA A O 1
ATOM 737 N N . ILE A 1 92 ? -10.989 -3.562 -2.605 1.00 75.12 92 ILE A N 1
ATOM 738 C CA . ILE A 1 92 ? -11.654 -4.875 -2.496 1.00 75.12 92 ILE A CA 1
ATOM 739 C C . ILE A 1 92 ? -11.519 -5.451 -1.079 1.00 75.12 92 ILE A C 1
ATOM 741 O O . ILE A 1 92 ? -12.448 -6.055 -0.541 1.00 75.12 92 ILE A O 1
ATOM 745 N N . ARG A 1 93 ? -10.351 -5.292 -0.448 1.00 72.75 93 ARG A N 1
ATOM 746 C CA . ARG A 1 93 ? -10.120 -5.805 0.909 1.00 72.75 93 ARG A CA 1
ATOM 747 C C . ARG A 1 93 ? -10.792 -4.968 1.991 1.00 72.75 93 ARG A C 1
ATOM 749 O O . ARG A 1 93 ? -11.182 -5.531 3.012 1.00 72.75 93 ARG A O 1
ATOM 756 N N . MET A 1 94 ? -10.934 -3.665 1.776 1.00 71.25 94 MET A N 1
ATOM 757 C CA . MET A 1 94 ? -11.690 -2.781 2.656 1.00 71.25 94 MET A CA 1
ATOM 758 C C . MET A 1 94 ? -13.167 -3.180 2.663 1.00 71.25 94 MET A C 1
ATOM 760 O O . MET A 1 94 ? -13.746 -3.307 3.734 1.00 71.25 94 MET A O 1
ATOM 764 N N . GLU A 1 95 ? -13.732 -3.501 1.498 1.00 69.00 95 GLU A N 1
ATOM 765 C CA . GLU A 1 95 ? -15.126 -3.937 1.376 1.00 69.00 95 GLU A CA 1
ATOM 766 C C . GLU A 1 95 ? -15.404 -5.256 2.119 1.00 69.00 95 GLU A C 1
ATOM 768 O O . GLU A 1 95 ? -16.424 -5.390 2.788 1.00 69.00 95 GLU A O 1
ATOM 773 N N . GLN A 1 96 ? -14.464 -6.209 2.116 1.00 69.69 96 GLN A N 1
ATOM 774 C CA . GLN A 1 96 ? -14.592 -7.441 2.915 1.00 69.69 96 GLN A CA 1
ATOM 775 C C . GLN A 1 96 ? -14.577 -7.182 4.429 1.00 69.69 96 GLN A C 1
ATOM 777 O O . GLN A 1 96 ? -15.264 -7.867 5.189 1.00 69.69 96 GLN A O 1
ATOM 782 N N . LEU A 1 97 ? -13.776 -6.215 4.878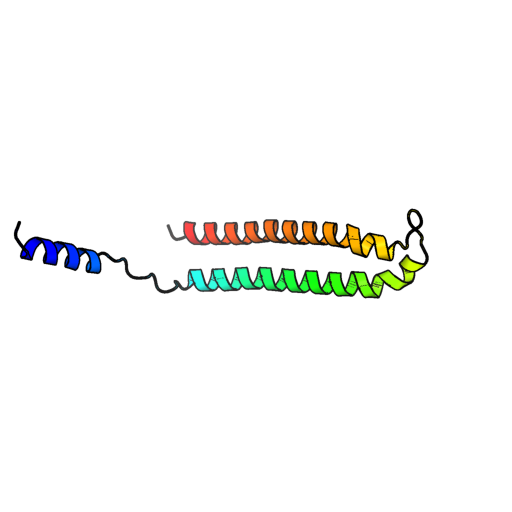 1.00 67.06 97 LEU A N 1
ATOM 783 C CA . LEU A 1 97 ? -13.694 -5.831 6.286 1.00 67.06 97 LEU A CA 1
ATOM 784 C C . LEU A 1 97 ? -14.936 -5.074 6.748 1.00 67.06 97 LEU A C 1
ATOM 786 O O . LEU A 1 97 ? -15.430 -5.343 7.844 1.00 67.06 97 LEU A O 1
ATOM 790 N N . ASP A 1 98 ? -15.453 -4.199 5.892 1.00 66.75 98 ASP A N 1
ATOM 791 C CA . ASP A 1 98 ? -16.664 -3.430 6.147 1.00 66.75 98 ASP A CA 1
ATOM 792 C C . ASP A 1 98 ? -17.892 -4.348 6.202 1.00 66.75 98 ASP A C 1
ATOM 794 O O . ASP A 1 98 ? -18.673 -4.293 7.150 1.00 66.75 98 ASP A O 1
ATOM 798 N N . GLN A 1 99 ? -17.999 -5.315 5.282 1.00 66.56 99 GLN A N 1
ATOM 799 C CA . GLN A 1 99 ? -19.066 -6.322 5.316 1.00 66.56 99 GLN A CA 1
ATOM 800 C C . GLN A 1 99 ? -19.019 -7.215 6.562 1.00 66.56 99 GLN A C 1
ATOM 802 O O . GLN A 1 99 ? -20.070 -7.626 7.057 1.00 66.56 99 GLN A O 1
ATOM 807 N N . ALA A 1 100 ? -17.829 -7.531 7.079 1.00 65.50 100 ALA A N 1
ATOM 808 C CA . ALA A 1 100 ? -17.701 -8.287 8.324 1.00 65.50 100 ALA A CA 1
ATOM 809 C C . ALA A 1 100 ? -18.158 -7.463 9.539 1.00 65.50 100 ALA A C 1
ATOM 811 O O . ALA A 1 100 ? -18.821 -7.993 10.424 1.00 65.50 100 ALA A O 1
ATOM 812 N N . TYR A 1 101 ? -17.849 -6.167 9.568 1.00 66.75 101 TYR A N 1
ATOM 813 C CA . TYR A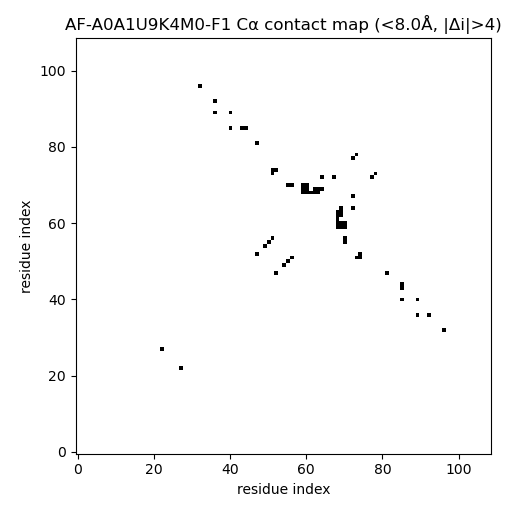 1 101 ? -18.245 -5.278 10.661 1.00 66.75 101 TYR A CA 1
ATOM 814 C C . TYR A 1 101 ? -19.732 -4.940 10.658 1.00 66.75 101 TYR A C 1
ATOM 816 O O . TYR A 1 101 ? -20.362 -4.983 11.710 1.00 66.75 101 TYR A O 1
ATOM 824 N N . ILE A 1 102 ? -20.321 -4.692 9.485 1.00 66.12 102 ILE A N 1
ATOM 825 C CA . ILE A 1 102 ? -21.772 -4.503 9.352 1.00 66.12 102 ILE A CA 1
ATOM 826 C C . ILE A 1 102 ? -22.521 -5.747 9.848 1.00 66.12 102 ILE A C 1
ATOM 828 O O . ILE A 1 102 ? -23.547 -5.617 10.510 1.00 66.12 102 ILE A O 1
ATOM 832 N N . ARG A 1 103 ? -22.004 -6.952 9.574 1.00 61.56 103 ARG A N 1
ATOM 833 C CA . ARG A 1 103 ? -22.618 -8.208 10.024 1.00 61.56 103 ARG A CA 1
ATOM 834 C C . ARG A 1 103 ? -22.568 -8.366 11.548 1.00 61.56 103 ARG A C 1
ATOM 836 O O . ARG A 1 103 ? -23.611 -8.598 12.145 1.00 61.56 103 ARG A O 1
ATOM 843 N N . ASP A 1 104 ? -21.407 -8.140 12.167 1.00 62.56 104 ASP A N 1
ATOM 844 C CA . ASP A 1 104 ? -21.245 -8.199 13.633 1.00 62.56 104 ASP A CA 1
ATOM 845 C C . ASP A 1 104 ? -22.105 -7.156 14.374 1.00 62.56 104 ASP A C 1
ATOM 847 O O . ASP A 1 104 ? -22.521 -7.382 15.506 1.00 62.56 104 ASP A O 1
ATOM 851 N N . VAL A 1 105 ? -22.371 -5.995 13.766 1.00 63.72 105 VAL A N 1
ATOM 852 C CA . VAL A 1 105 ? -23.227 -4.951 14.361 1.00 63.72 105 VAL A CA 1
ATOM 853 C C . VAL A 1 105 ? -24.720 -5.277 14.232 1.00 63.72 105 VAL A C 1
ATOM 855 O O . VAL A 1 105 ? -25.509 -4.857 15.076 1.00 63.72 105 VAL A O 1
ATOM 858 N N . MET A 1 106 ? -25.125 -6.002 13.186 1.00 60.88 106 MET A N 1
ATOM 859 C CA . MET A 1 106 ? -26.528 -6.364 12.947 1.00 60.88 106 MET A CA 1
ATOM 860 C C . MET A 1 106 ? -26.966 -7.624 13.702 1.00 60.88 106 MET A C 1
ATOM 862 O O . MET A 1 106 ? -28.150 -7.753 13.986 1.00 60.88 106 MET A O 1
ATOM 866 N N . GLU A 1 107 ? -26.043 -8.531 14.031 1.00 59.12 107 GLU A N 1
ATOM 867 C CA . GLU A 1 107 ? -26.340 -9.759 14.789 1.00 59.12 107 GLU A CA 1
ATOM 868 C C . GLU A 1 107 ? -26.630 -9.487 16.281 1.00 59.12 107 GLU A C 1
ATOM 870 O O . GLU A 1 107 ? -27.314 -10.270 16.930 1.00 59.12 107 GLU A O 1
ATOM 875 N N . ASP A 1 108 ? -26.188 -8.341 16.811 1.00 52.50 108 ASP A N 1
ATOM 876 C CA . ASP A 1 108 ? -26.467 -7.892 18.188 1.00 52.50 108 ASP A CA 1
ATOM 877 C C . ASP A 1 108 ? -27.849 -7.196 18.356 1.00 52.50 108 ASP A C 1
ATOM 879 O O . ASP A 1 108 ? -28.098 -6.584 19.400 1.00 52.50 108 ASP A O 1
ATOM 883 N N . ARG A 1 109 ? -28.752 -7.241 17.358 1.00 49.16 109 ARG A N 1
ATOM 884 C CA . ARG A 1 109 ? -30.113 -6.660 17.427 1.00 49.16 109 ARG A CA 1
ATOM 885 C C . ARG A 1 109 ? -31.241 -7.684 17.452 1.00 49.16 109 ARG A C 1
ATOM 887 O O . ARG A 1 109 ? -31.206 -8.636 16.647 1.00 49.16 109 ARG A O 1
#

Solvent-accessible surface area (backbone atoms only — not comparable to full-atom values): 6279 Å² total; per-residue (Å²): 136,65,70,68,57,55,52,52,54,54,54,52,53,61,71,66,53,70,78,78,79,70,80,49,76,67,56,56,55,51,50,54,53,54,50,50,52,53,49,51,52,53,51,51,54,49,51,47,59,51,44,62,60,62,71,45,35,72,73,30,54,76,44,67,51,97,87,40,44,37,44,59,50,40,66,60,60,43,46,53,54,51,50,53,50,53,52,52,54,49,53,60,52,48,51,58,52,48,55,52,51,56,48,64,63,55,70,78,106

Mean predicted aligned error: 14.6 Å

Secondary structure (DSSP, 8-state):
--HHHHHHHHHHHHHTS-------HHHHHHHHHHHHHHHHHHHHHHHHHHIIIIISHHHHTTSEETTEEHHHHIIIIIHHHHHHHHHHHHHHHHHHHHHHHHHHHHTT-

Radius of gyration: 26.63 Å; Cα contacts (8 Å, |Δi|>4): 34; chains: 1; bounding box: 52×50×66 Å